Protein AF-A0A6A4NA44-F1 (afdb_monomer)

Mean predicted aligned error: 6.71 Å

Sequence (120 aa):
MVLRRKPDSLIAVLPALRENAKYQGQDKLTVIVWMIAQASLGDLSVGLYAWARNLLPIVNSKTGNPQSRDLVLQLVEKILSTPKARPILVNGAVRKGERLIPPSSFEILVGLLTLNLQLD

pLDDT: mean 81.06, std 10.33, range [46.0, 94.31]

Secondary structure (DSSP, 8-state):
-HHHH-THHHHHHHHHHHH-GGG-SHHHHHHHHHHHHHHHTT-HHHHHHHHHHHTHHHHH-SS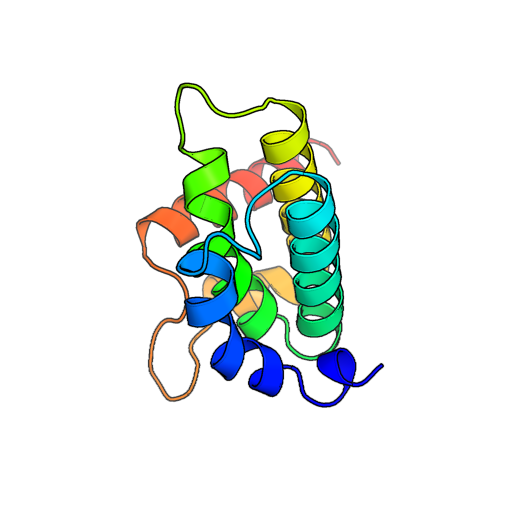--HHHHHHHHHHHHHHHTSTTHHHHH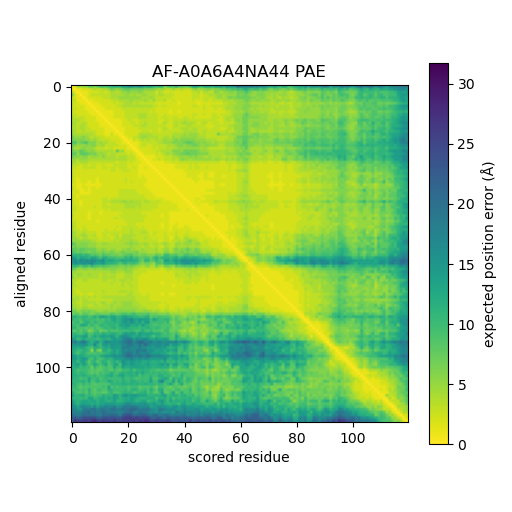HTTTEETTEESS-HHHHHHHHHHHHHHTT--

Structure (mmCIF, N/CA/C/O backbone):
data_AF-A0A6A4NA44-F1
#
_entry.id   AF-A0A6A4NA44-F1
#
loop_
_atom_site.group_PDB
_atom_site.id
_atom_site.type_symbol
_atom_site.label_atom_id
_atom_site.label_alt_id
_atom_site.label_comp_id
_atom_site.label_asym_id
_atom_site.label_entity_id
_atom_site.label_seq_id
_atom_site.pdbx_PDB_ins_code
_atom_site.Cartn_x
_atom_site.Cartn_y
_atom_site.Cartn_z
_atom_site.occupancy
_atom_site.B_iso_or_equiv
_atom_site.auth_seq_id
_atom_site.auth_comp_id
_atom_site.auth_asym_id
_atom_site.auth_atom_id
_atom_site.pdbx_PDB_model_num
ATOM 1 N N . MET A 1 1 ? -16.324 6.714 -7.813 1.00 79.25 1 MET A N 1
ATOM 2 C CA . MET A 1 1 ? -15.548 5.721 -8.588 1.00 79.25 1 MET A CA 1
ATOM 3 C C . MET A 1 1 ? -15.648 4.338 -7.971 1.00 79.25 1 MET A C 1
ATOM 5 O O . MET A 1 1 ? -15.850 4.250 -6.765 1.00 79.25 1 MET A O 1
ATOM 9 N N . VAL A 1 2 ? -15.516 3.283 -8.786 1.00 87.56 2 VAL A N 1
ATOM 10 C CA . VAL A 1 2 ? -15.698 1.876 -8.374 1.00 87.56 2 VAL A CA 1
ATOM 11 C C . VAL A 1 2 ? -14.763 1.489 -7.229 1.00 87.56 2 VAL A C 1
ATOM 13 O O . VAL A 1 2 ? -15.246 1.005 -6.216 1.00 87.56 2 VAL A O 1
ATOM 16 N N . LEU A 1 3 ? -13.466 1.801 -7.324 1.00 89.44 3 LEU A N 1
ATOM 17 C CA . LEU A 1 3 ? -12.480 1.446 -6.290 1.00 89.44 3 LEU A CA 1
ATOM 18 C C . LEU A 1 3 ? -12.745 2.100 -4.928 1.00 89.44 3 LEU A C 1
ATOM 20 O O . LEU A 1 3 ? -12.462 1.502 -3.902 1.00 89.44 3 LEU A O 1
ATOM 24 N N . ARG A 1 4 ? -13.363 3.284 -4.897 1.00 90.25 4 ARG A N 1
ATOM 25 C CA . ARG A 1 4 ? -13.764 3.924 -3.636 1.00 90.25 4 ARG A CA 1
ATOM 26 C C . ARG A 1 4 ? -14.987 3.255 -3.000 1.00 90.25 4 ARG A C 1
ATOM 28 O O . ARG A 1 4 ? -15.127 3.264 -1.787 1.00 90.25 4 ARG A O 1
ATOM 35 N N . ARG A 1 5 ? -15.894 2.707 -3.817 1.00 90.88 5 ARG A N 1
ATOM 36 C CA . ARG A 1 5 ? -17.110 2.017 -3.346 1.00 90.88 5 ARG A CA 1
ATOM 37 C C . ARG A 1 5 ? -16.868 0.535 -3.051 1.00 90.88 5 ARG A C 1
ATOM 39 O O . ARG A 1 5 ? -17.585 -0.044 -2.248 1.00 90.88 5 ARG A O 1
ATOM 46 N N . LYS A 1 6 ? -15.887 -0.073 -3.722 1.00 90.38 6 LYS A N 1
ATOM 47 C CA . LYS A 1 6 ? -15.524 -1.489 -3.615 1.00 90.38 6 LYS A CA 1
ATOM 48 C C . LYS A 1 6 ? -13.994 -1.653 -3.674 1.00 90.38 6 LYS A C 1
ATOM 50 O O . LYS A 1 6 ? -13.470 -2.152 -4.673 1.00 90.38 6 LYS A O 1
ATOM 55 N N . PRO A 1 7 ? -13.269 -1.216 -2.629 1.00 88.62 7 PRO A N 1
ATO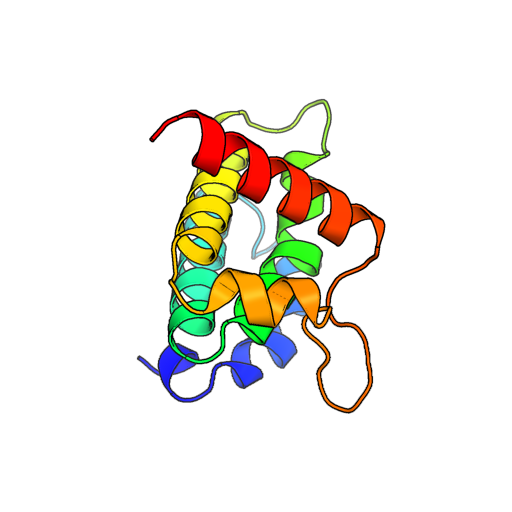M 56 C CA . PRO A 1 7 ? -11.802 -1.239 -2.603 1.00 88.62 7 PRO A CA 1
ATOM 57 C C . PRO A 1 7 ? -11.233 -2.656 -2.737 1.00 88.62 7 PRO A C 1
ATOM 59 O O . PRO A 1 7 ? -10.195 -2.850 -3.361 1.00 88.62 7 PRO A O 1
ATOM 62 N N . ASP A 1 8 ? -11.968 -3.666 -2.277 1.00 88.44 8 ASP A N 1
ATOM 63 C CA . ASP A 1 8 ? -11.602 -5.086 -2.368 1.00 88.44 8 ASP A CA 1
ATOM 64 C C . ASP A 1 8 ? -11.359 -5.590 -3.784 1.00 88.44 8 ASP A C 1
ATOM 66 O O . ASP A 1 8 ? -10.569 -6.509 -3.994 1.00 88.44 8 ASP A O 1
ATOM 70 N N . SER A 1 9 ? -12.013 -4.983 -4.774 1.00 90.75 9 SER A N 1
ATOM 71 C CA . SER A 1 9 ? -11.786 -5.338 -6.172 1.00 90.75 9 SER A CA 1
ATOM 72 C C . SER A 1 9 ? -10.354 -5.041 -6.619 1.00 90.75 9 SER A C 1
ATOM 74 O O . SER A 1 9 ? -9.878 -5.693 -7.543 1.00 90.75 9 SER A O 1
ATOM 76 N N . LEU A 1 10 ? -9.647 -4.125 -5.942 1.00 90.94 10 LEU A N 1
ATOM 77 C CA . LEU A 1 10 ? -8.227 -3.889 -6.187 1.00 90.94 10 LEU A CA 1
ATOM 78 C C . LEU A 1 10 ? -7.380 -5.094 -5.766 1.00 90.94 10 LEU A C 1
ATOM 80 O O . LEU A 1 10 ? -6.481 -5.479 -6.504 1.00 90.94 10 LEU A O 1
ATOM 84 N N . ILE A 1 11 ? -7.688 -5.731 -4.630 1.00 87.75 11 ILE A N 1
ATOM 85 C CA . ILE A 1 11 ? -6.905 -6.861 -4.096 1.00 87.75 11 ILE A CA 1
ATOM 86 C C . ILE A 1 11 ? -6.807 -7.993 -5.118 1.00 87.75 11 ILE A C 1
ATOM 88 O O . ILE A 1 11 ? -5.726 -8.537 -5.329 1.00 87.75 11 ILE A O 1
ATOM 92 N N . ALA A 1 12 ? -7.917 -8.295 -5.792 1.00 87.56 12 ALA A N 1
ATOM 93 C CA . ALA A 1 12 ? -7.979 -9.354 -6.792 1.00 87.56 12 ALA A CA 1
ATOM 94 C C . ALA A 1 12 ? -7.067 -9.102 -8.007 1.00 87.56 12 ALA A C 1
ATOM 96 O O . ALA A 1 12 ? -6.629 -10.054 -8.646 1.00 87.56 12 ALA A O 1
ATOM 97 N N . VAL A 1 13 ? -6.771 -7.838 -8.332 1.00 89.38 13 VAL A N 1
ATOM 98 C CA . VAL A 1 13 ? -5.982 -7.473 -9.521 1.00 89.38 13 VAL A CA 1
ATOM 99 C C . VAL A 1 13 ? -4.530 -7.107 -9.206 1.00 89.38 13 VAL A C 1
ATOM 101 O O . VAL A 1 13 ? -3.720 -7.047 -10.128 1.00 89.38 13 VAL A O 1
ATOM 104 N N . LEU A 1 14 ? -4.169 -6.905 -7.932 1.00 86.69 14 LEU A N 1
ATOM 105 C CA . LEU A 1 14 ? -2.804 -6.540 -7.523 1.00 86.69 14 LEU A CA 1
ATOM 106 C C . LEU A 1 14 ? -1.721 -7.498 -8.057 1.00 86.69 14 LEU A C 1
ATOM 108 O O . LEU A 1 14 ? -0.755 -7.000 -8.634 1.00 86.69 14 LEU A O 1
ATOM 112 N N . PRO A 1 15 ? -1.860 -8.838 -7.954 1.00 86.06 15 PRO A N 1
ATOM 113 C CA . PRO A 1 15 ? -0.837 -9.748 -8.476 1.00 86.06 15 PRO A CA 1
A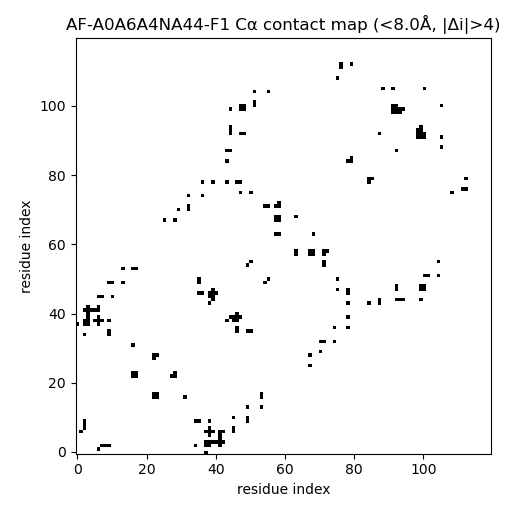TOM 114 C C . PRO A 1 15 ? -0.599 -9.546 -9.975 1.00 86.06 15 PRO A C 1
ATOM 116 O O . PRO A 1 15 ? 0.543 -9.439 -10.416 1.00 86.06 15 PRO A O 1
ATOM 119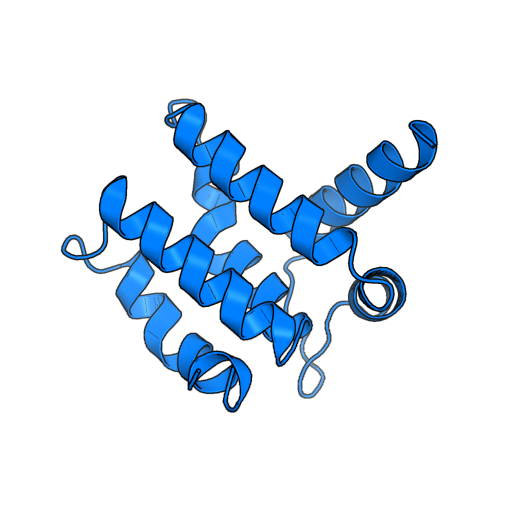 N N . ALA A 1 16 ? -1.678 -9.376 -10.747 1.00 88.19 16 ALA A N 1
ATOM 120 C CA . ALA A 1 16 ? -1.595 -9.146 -12.183 1.00 88.19 16 ALA A CA 1
ATOM 121 C C . ALA A 1 16 ? -0.884 -7.826 -12.519 1.00 88.19 16 ALA A C 1
ATOM 123 O O . ALA A 1 16 ? -0.089 -7.801 -13.455 1.00 88.19 16 ALA A O 1
ATOM 124 N N . LEU A 1 17 ? -1.133 -6.752 -11.757 1.00 86.44 17 LEU A N 1
ATOM 125 C CA . LEU A 1 17 ? -0.461 -5.457 -11.936 1.00 86.44 17 LEU A CA 1
ATOM 126 C C . LEU A 1 17 ? 1.051 -5.541 -11.686 1.00 86.44 17 LEU A C 1
ATOM 128 O O . LEU A 1 17 ? 1.814 -4.835 -12.339 1.00 86.44 17 LEU A O 1
ATOM 132 N N . ARG A 1 18 ? 1.481 -6.405 -10.763 1.00 82.88 18 ARG A N 1
ATOM 133 C CA . ARG A 1 18 ? 2.894 -6.594 -10.414 1.00 82.88 18 ARG A CA 1
ATOM 134 C C . ARG A 1 18 ? 3.631 -7.500 -11.399 1.00 82.88 18 ARG A C 1
ATOM 136 O O . ARG A 1 18 ? 4.755 -7.206 -11.797 1.00 82.88 18 ARG A O 1
ATOM 143 N N . GLU A 1 19 ? 3.015 -8.623 -11.747 1.00 84.75 19 GLU A N 1
ATOM 144 C CA . GLU A 1 19 ? 3.687 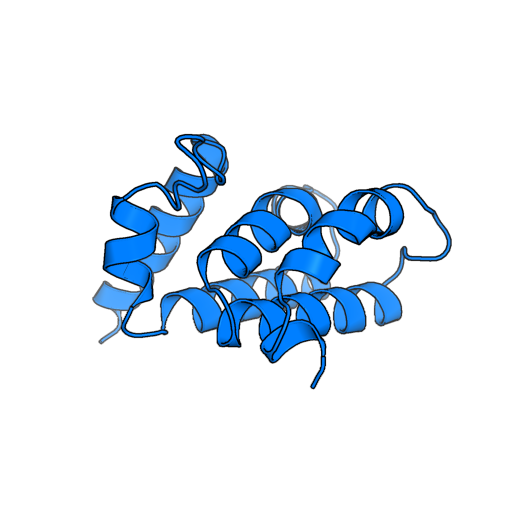-9.730 -12.436 1.00 84.75 19 GLU A CA 1
ATOM 145 C C . GLU A 1 19 ? 3.615 -9.610 -13.957 1.00 84.75 19 GLU A C 1
ATOM 147 O O . GLU A 1 19 ? 4.464 -10.149 -14.663 1.00 84.75 19 GLU A O 1
ATOM 152 N N . ASN A 1 20 ? 2.631 -8.882 -14.490 1.00 87.00 20 ASN A N 1
ATOM 153 C CA . ASN A 1 20 ? 2.481 -8.749 -15.928 1.00 87.00 20 ASN A CA 1
ATOM 154 C C . ASN A 1 20 ? 3.263 -7.546 -16.471 1.00 87.00 20 ASN A C 1
ATOM 156 O O . ASN A 1 20 ? 2.940 -6.395 -16.170 1.00 87.00 20 ASN A O 1
ATOM 160 N N . ALA A 1 21 ? 4.225 -7.809 -17.360 1.00 85.12 21 ALA A N 1
ATOM 161 C CA . ALA A 1 21 ? 5.043 -6.785 -18.011 1.00 85.12 21 ALA A CA 1
ATOM 162 C C . ALA A 1 21 ? 4.218 -5.693 -18.722 1.00 85.12 21 ALA A C 1
ATOM 164 O O . ALA A 1 21 ? 4.650 -4.545 -18.784 1.00 85.12 21 ALA A O 1
ATOM 165 N N . LYS A 1 22 ? 2.992 -5.994 -19.184 1.00 88.81 22 LYS A N 1
ATOM 166 C CA . LYS A 1 22 ? 2.103 -5.005 -19.829 1.00 88.81 22 LYS A CA 1
ATOM 167 C C . LYS A 1 22 ? 1.649 -3.868 -18.901 1.00 88.81 22 LYS A C 1
ATOM 169 O O . LYS A 1 22 ? 1.138 -2.853 -19.377 1.00 88.81 22 LYS A O 1
A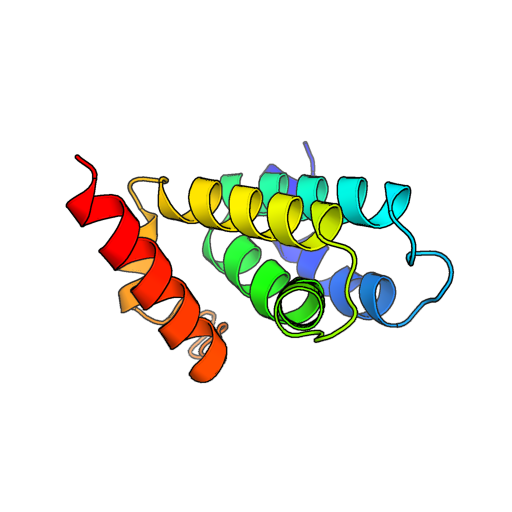TOM 174 N N . TYR A 1 23 ? 1.785 -4.054 -17.588 1.00 85.56 23 TYR A N 1
ATOM 175 C CA . TYR A 1 23 ? 1.445 -3.066 -16.562 1.00 85.56 23 TYR A CA 1
ATOM 176 C C . TYR A 1 23 ? 2.679 -2.436 -15.907 1.00 85.56 23 TYR A C 1
ATOM 178 O O . TYR A 1 23 ? 2.542 -1.689 -14.941 1.00 85.56 23 TYR A O 1
ATOM 186 N N . GLN A 1 24 ? 3.872 -2.694 -16.440 1.00 83.56 24 GLN A N 1
ATOM 187 C CA . GLN A 1 24 ? 5.107 -2.063 -15.988 1.00 83.56 24 GLN A CA 1
ATOM 188 C C . GLN A 1 24 ? 5.387 -0.780 -16.791 1.00 83.56 24 GLN A C 1
ATOM 190 O O . GLN A 1 24 ? 4.904 -0.610 -17.911 1.00 83.56 24 GLN A O 1
ATOM 195 N N . GLY A 1 25 ? 6.150 0.146 -16.204 1.00 84.81 25 GLY A N 1
ATOM 196 C CA . GLY A 1 25 ? 6.485 1.449 -16.798 1.00 84.81 25 GLY A CA 1
ATOM 197 C C . GLY A 1 25 ? 5.902 2.644 -16.034 1.00 84.81 25 GLY A C 1
ATOM 198 O O . GLY A 1 25 ? 5.005 2.487 -15.206 1.00 84.81 25 GLY A O 1
ATOM 199 N N . GLN A 1 26 ? 6.422 3.849 -16.303 1.00 83.56 26 GLN A N 1
ATOM 200 C CA . GLN A 1 26 ? 6.070 5.071 -15.556 1.00 83.56 26 GLN A CA 1
ATOM 201 C C . GLN A 1 26 ? 4.590 5.440 -15.673 1.00 83.56 26 GLN A C 1
ATOM 203 O O . GLN A 1 26 ? 3.928 5.640 -14.659 1.00 83.56 26 GLN A O 1
ATOM 208 N N . ASP A 1 27 ? 4.035 5.457 -16.886 1.00 87.00 27 ASP A N 1
ATOM 209 C CA . ASP A 1 27 ? 2.626 5.822 -17.086 1.00 87.00 27 ASP A CA 1
ATOM 210 C C . ASP A 1 27 ? 1.687 4.859 -16.355 1.00 87.00 27 ASP A C 1
ATOM 212 O O . ASP A 1 27 ? 0.665 5.252 -15.791 1.00 87.00 27 ASP A O 1
ATOM 216 N N . LYS A 1 28 ? 2.056 3.573 -16.329 1.00 90.94 28 LYS A N 1
ATOM 217 C CA . LYS A 1 28 ? 1.296 2.535 -15.630 1.00 90.94 28 LYS A CA 1
ATOM 218 C C . LYS A 1 28 ? 1.425 2.685 -14.121 1.00 90.94 28 LYS A C 1
ATOM 220 O O . LYS A 1 28 ? 0.417 2.574 -13.430 1.00 90.94 28 LYS A O 1
ATOM 225 N N . LEU A 1 29 ? 2.619 3.007 -13.622 1.00 90.06 29 LEU A N 1
ATOM 226 C CA . LEU A 1 29 ? 2.846 3.297 -12.209 1.00 90.06 29 LEU A CA 1
ATOM 227 C C . LEU A 1 29 ? 1.951 4.442 -11.725 1.00 90.06 29 LEU A C 1
ATOM 229 O O . LEU A 1 29 ? 1.289 4.288 -10.702 1.00 90.06 29 LEU A O 1
ATOM 233 N N . THR A 1 30 ? 1.864 5.540 -12.478 1.00 91.31 30 THR A N 1
ATOM 234 C CA . THR A 1 30 ? 0.982 6.671 -12.147 1.00 91.31 30 THR A CA 1
ATOM 235 C C . THR A 1 30 ? -0.474 6.221 -12.005 1.00 91.31 30 THR A C 1
ATOM 237 O O . THR A 1 30 ? -1.146 6.576 -11.035 1.00 91.31 30 THR A O 1
ATOM 240 N N . VAL A 1 31 ? -0.958 5.370 -12.918 1.00 92.69 31 VAL A N 1
ATOM 241 C CA . VAL A 1 31 ? -2.316 4.805 -12.842 1.00 92.69 31 VAL A CA 1
ATOM 242 C C . VAL A 1 31 ? -2.473 3.874 -11.636 1.00 92.69 31 VAL A C 1
ATOM 244 O O . VAL A 1 31 ? -3.485 3.952 -10.944 1.00 92.69 31 VAL A O 1
ATOM 247 N N . ILE A 1 32 ? -1.487 3.022 -11.341 1.00 92.50 32 ILE A N 1
ATOM 248 C CA . ILE A 1 32 ? -1.504 2.118 -10.179 1.00 92.50 32 ILE A CA 1
ATOM 249 C C . ILE A 1 32 ? -1.568 2.910 -8.873 1.00 92.50 32 ILE A C 1
ATOM 251 O O . ILE A 1 32 ? -2.399 2.618 -8.013 1.00 92.50 32 ILE A O 1
ATOM 255 N N . VAL A 1 33 ? -0.744 3.944 -8.737 1.00 93.56 33 VAL A N 1
ATOM 256 C CA . VAL A 1 33 ? -0.718 4.822 -7.563 1.00 93.56 33 VAL A CA 1
ATOM 257 C C . VAL A 1 33 ? -2.054 5.532 -7.405 1.00 93.56 33 VAL A C 1
ATOM 259 O O . VAL A 1 33 ? -2.618 5.552 -6.311 1.00 93.56 33 VAL A O 1
ATOM 262 N N . TRP A 1 34 ? -2.622 6.035 -8.498 1.00 93.81 34 TRP A N 1
ATOM 263 C CA . TRP A 1 34 ? -3.946 6.636 -8.466 1.00 93.81 34 TRP A CA 1
ATOM 264 C C . TRP A 1 34 ? -5.048 5.624 -8.089 1.00 93.81 34 TRP A C 1
ATOM 266 O O . TRP A 1 34 ? -5.918 5.949 -7.279 1.00 93.81 34 TRP A O 1
ATOM 276 N N . MET A 1 35 ? -5.001 4.382 -8.589 1.00 94.31 35 MET A N 1
ATOM 277 C CA . MET A 1 35 ? -5.948 3.322 -8.208 1.00 94.31 35 MET A CA 1
ATOM 278 C C . MET A 1 35 ? -5.867 3.008 -6.710 1.00 94.31 35 MET A C 1
ATOM 280 O O . MET A 1 35 ? -6.903 2.894 -6.050 1.00 94.31 35 MET A O 1
ATOM 284 N N . ILE A 1 36 ? -4.650 2.920 -6.167 1.00 93.94 36 ILE A N 1
ATOM 285 C CA . ILE A 1 36 ? -4.417 2.715 -4.735 1.00 93.94 36 ILE A CA 1
ATOM 286 C C . ILE A 1 36 ? -4.957 3.904 -3.942 1.00 93.94 36 ILE A C 1
ATOM 288 O O . ILE A 1 36 ? -5.696 3.688 -2.989 1.00 93.94 36 ILE A O 1
ATOM 292 N N . ALA A 1 37 ? -4.707 5.145 -4.374 1.00 92.81 37 ALA A N 1
ATOM 293 C CA . ALA A 1 37 ? -5.264 6.335 -3.731 1.00 92.81 37 ALA A CA 1
ATOM 294 C C . ALA A 1 37 ? -6.801 6.291 -3.663 1.00 92.81 37 ALA A C 1
ATOM 296 O O . ALA A 1 37 ? -7.384 6.609 -2.628 1.00 92.81 37 ALA A O 1
ATOM 297 N N . GLN A 1 38 ? -7.471 5.865 -4.742 1.00 93.62 38 GLN A N 1
ATOM 298 C CA . GLN A 1 38 ? -8.930 5.717 -4.747 1.00 93.62 38 GLN A CA 1
ATOM 299 C C . GLN A 1 38 ? -9.415 4.632 -3.779 1.00 93.62 38 GLN A C 1
ATOM 301 O O . GLN A 1 38 ? -10.435 4.832 -3.117 1.00 93.62 38 GLN A O 1
ATOM 306 N N . ALA A 1 39 ? -8.704 3.505 -3.690 1.00 92.38 39 ALA A N 1
ATOM 307 C CA . ALA A 1 39 ? -9.030 2.440 -2.747 1.00 92.38 39 ALA A CA 1
ATOM 308 C C . ALA A 1 39 ? -8.821 2.890 -1.293 1.00 92.38 39 ALA A C 1
ATOM 310 O O . ALA A 1 39 ? -9.708 2.666 -0.476 1.00 92.38 39 ALA A O 1
ATOM 311 N N . SER A 1 40 ? -7.737 3.618 -0.994 1.00 90.31 40 SER A N 1
ATOM 312 C CA . SER A 1 40 ? -7.446 4.171 0.338 1.00 90.31 40 SER A CA 1
ATOM 313 C C . SER A 1 40 ? -8.542 5.101 0.863 1.00 90.31 40 SER A C 1
ATOM 315 O O . SER A 1 40 ? -8.782 5.152 2.066 1.00 90.31 40 SER A O 1
ATOM 317 N N . LEU A 1 41 ? -9.225 5.833 -0.027 1.00 89.44 41 LEU A N 1
ATOM 318 C CA . LEU A 1 41 ? -10.364 6.686 0.339 1.00 89.44 41 LEU A CA 1
ATOM 319 C C . LEU A 1 41 ? -11.630 5.894 0.702 1.00 89.44 41 LEU A C 1
ATOM 321 O O . LEU A 1 41 ? -12.534 6.458 1.318 1.00 89.44 41 LEU A O 1
ATOM 325 N N . GLY A 1 42 ? -11.744 4.645 0.246 1.00 88.06 42 GLY A N 1
ATOM 326 C CA . GLY A 1 42 ? -12.850 3.743 0.579 1.00 88.06 42 GLY A CA 1
ATOM 327 C C . GLY A 1 42 ? -12.535 2.867 1.789 1.00 88.06 42 GLY A C 1
ATOM 328 O O . GLY A 1 42 ? -13.347 2.760 2.701 1.00 88.06 42 GLY A O 1
ATOM 329 N N . ASP A 1 43 ? -11.341 2.277 1.800 1.00 87.50 43 ASP A N 1
ATOM 330 C CA . ASP A 1 43 ? -10.797 1.459 2.879 1.00 87.50 43 ASP A CA 1
ATOM 331 C C . ASP A 1 43 ? -9.277 1.669 2.949 1.00 87.50 43 ASP A C 1
ATOM 333 O O . ASP A 1 43 ? -8.509 1.253 2.073 1.00 87.50 43 ASP A O 1
ATOM 337 N N . LEU A 1 44 ? -8.842 2.323 4.023 1.00 86.56 44 LEU A N 1
ATOM 338 C CA . LEU A 1 44 ? -7.441 2.655 4.239 1.00 86.56 44 LEU A CA 1
ATOM 339 C C . LEU A 1 44 ? -6.554 1.407 4.348 1.00 86.56 44 LEU A C 1
ATOM 341 O O . LEU A 1 44 ? -5.420 1.411 3.868 1.00 86.56 44 LEU A O 1
ATOM 345 N N . SER A 1 45 ? -7.058 0.332 4.956 1.00 84.12 45 SER A N 1
ATOM 346 C CA . SER A 1 45 ? -6.311 -0.912 5.133 1.00 84.12 45 SER A CA 1
ATOM 347 C C . SER A 1 45 ? -6.024 -1.576 3.789 1.00 84.12 45 SER A C 1
ATOM 349 O O . SER A 1 45 ? -4.922 -2.082 3.579 1.00 84.12 45 SER A O 1
ATOM 351 N N . VAL A 1 46 ? -6.968 -1.509 2.845 1.00 87.31 46 VAL A N 1
ATOM 352 C CA . VAL A 1 46 ? -6.748 -1.961 1.460 1.00 87.31 46 VAL A CA 1
ATOM 353 C C . VAL A 1 46 ? -5.685 -1.116 0.764 1.00 87.31 46 VAL A C 1
ATOM 355 O O . VAL A 1 46 ? -4.819 -1.663 0.082 1.00 87.31 46 VAL A O 1
ATOM 358 N N . GLY A 1 47 ? -5.723 0.201 0.960 1.00 89.94 47 GLY A N 1
ATOM 359 C CA . GLY A 1 47 ? -4.720 1.125 0.439 1.00 89.94 47 GLY A CA 1
ATOM 360 C C . GLY A 1 47 ? -3.300 0.798 0.900 1.00 89.94 47 GLY A C 1
ATOM 361 O O . GLY A 1 47 ? -2.394 0.620 0.083 1.00 89.94 47 GLY A O 1
ATOM 362 N N . LEU A 1 48 ? -3.121 0.653 2.215 1.00 86.69 48 LEU A N 1
ATOM 363 C CA . LEU A 1 48 ? -1.839 0.305 2.833 1.00 86.69 48 LEU A CA 1
ATOM 364 C C . LEU A 1 48 ? -1.349 -1.085 2.405 1.00 86.69 48 LEU A C 1
ATOM 366 O O . LEU A 1 48 ? -0.172 -1.250 2.084 1.00 86.69 48 LEU A O 1
ATOM 370 N N . TYR A 1 49 ? -2.251 -2.069 2.335 1.00 86.31 49 TYR A N 1
ATOM 371 C CA . TYR A 1 49 ? -1.945 -3.403 1.813 1.00 86.31 49 TYR A CA 1
ATOM 372 C C . TYR A 1 49 ? -1.424 -3.344 0.373 1.00 86.31 49 TYR A C 1
ATOM 374 O O . TYR A 1 49 ? -0.385 -3.925 0.047 1.00 86.31 49 TYR A O 1
ATOM 382 N N . ALA A 1 50 ? -2.138 -2.622 -0.492 1.00 89.56 50 ALA A N 1
ATOM 383 C CA . ALA A 1 50 ? -1.796 -2.499 -1.898 1.00 89.56 50 ALA A CA 1
ATOM 384 C C . ALA A 1 50 ? -0.439 -1.810 -2.090 1.00 89.56 50 ALA A C 1
ATOM 386 O O . ALA A 1 50 ? 0.389 -2.308 -2.858 1.00 89.56 50 ALA A O 1
ATOM 387 N N . TRP A 1 51 ? -0.184 -0.732 -1.341 1.00 89.56 51 TRP A N 1
ATOM 388 C CA . TRP A 1 51 ? 1.105 -0.042 -1.318 1.00 89.56 51 TRP A CA 1
ATOM 389 C C . TRP A 1 51 ? 2.242 -0.977 -0.888 1.00 89.56 51 TRP A C 1
ATOM 391 O O . TRP A 1 51 ? 3.214 -1.144 -1.629 1.00 89.56 51 TRP A O 1
ATOM 401 N N . ALA A 1 52 ? 2.093 -1.667 0.247 1.00 85.56 52 ALA A N 1
ATOM 402 C CA . ALA A 1 52 ? 3.134 -2.538 0.792 1.00 85.56 52 ALA A CA 1
ATOM 403 C C . ALA A 1 52 ? 3.494 -3.693 -0.159 1.00 85.56 52 ALA A C 1
ATOM 405 O O . ALA A 1 52 ? 4.658 -4.070 -0.279 1.00 85.56 52 ALA A O 1
ATOM 406 N N . ARG A 1 53 ? 2.504 -4.257 -0.861 1.00 84.94 53 ARG A N 1
ATOM 407 C CA . ARG A 1 53 ? 2.706 -5.423 -1.737 1.00 84.94 53 ARG A CA 1
ATOM 408 C C . ARG A 1 53 ? 3.184 -5.086 -3.150 1.00 84.94 53 ARG A C 1
ATOM 410 O O . ARG A 1 53 ? 3.785 -5.955 -3.782 1.00 84.94 53 ARG A O 1
ATOM 417 N N . ASN A 1 54 ? 2.906 -3.879 -3.650 1.00 86.31 54 ASN A N 1
ATOM 418 C CA . ASN A 1 54 ? 3.113 -3.539 -5.066 1.00 86.31 54 ASN A CA 1
ATOM 419 C C . ASN A 1 54 ? 4.069 -2.371 -5.281 1.00 86.31 54 ASN A C 1
ATOM 421 O O . ASN A 1 54 ? 4.746 -2.333 -6.302 1.00 86.31 54 ASN A O 1
ATOM 425 N N . LEU A 1 55 ? 4.137 -1.430 -4.339 1.00 86.81 55 LEU A N 1
ATOM 426 C CA . LEU A 1 55 ? 4.907 -0.199 -4.502 1.00 86.81 55 LEU A CA 1
ATOM 427 C C . LEU A 1 55 ? 6.154 -0.155 -3.620 1.00 86.81 55 LEU A C 1
ATOM 429 O O . LEU A 1 55 ? 7.158 0.428 -4.019 1.00 86.81 55 LEU A O 1
ATOM 433 N N . LEU A 1 56 ? 6.146 -0.830 -2.468 1.00 84.44 56 LEU A N 1
ATOM 434 C CA . LEU A 1 56 ? 7.316 -0.896 -1.590 1.00 84.44 56 LEU A CA 1
ATOM 435 C C . LEU A 1 56 ? 8.605 -1.393 -2.283 1.00 84.44 56 LEU A C 1
ATOM 437 O O . LEU A 1 56 ? 9.659 -0.803 -2.039 1.00 84.44 56 LEU A O 1
ATOM 441 N N . PRO A 1 57 ? 8.574 -2.404 -3.182 1.00 82.75 57 PRO A N 1
ATOM 442 C CA . PRO A 1 57 ? 9.778 -2.822 -3.906 1.00 82.75 57 PRO A CA 1
ATOM 443 C C . PRO A 1 57 ? 10.403 -1.708 -4.762 1.00 82.75 57 PRO A C 1
ATOM 445 O O . PRO A 1 57 ? 11.609 -1.717 -4.992 1.00 82.75 57 PRO A O 1
ATOM 448 N N . ILE A 1 58 ? 9.604 -0.731 -5.208 1.00 83.19 58 ILE A N 1
ATOM 449 C CA . ILE A 1 58 ? 10.067 0.416 -6.005 1.00 83.19 58 ILE A CA 1
ATOM 450 C C . ILE A 1 58 ? 10.866 1.380 -5.124 1.00 83.19 58 ILE A C 1
ATOM 452 O O . ILE A 1 58 ? 11.919 1.864 -5.540 1.00 83.19 58 ILE A O 1
ATOM 456 N N . VAL A 1 59 ? 10.404 1.608 -3.890 1.00 81.38 59 VAL A N 1
ATOM 457 C CA . VAL A 1 59 ? 11.100 2.443 -2.897 1.00 81.38 59 VAL A CA 1
ATOM 458 C C . VAL A 1 59 ? 12.430 1.806 -2.497 1.00 81.38 59 VAL A C 1
ATOM 460 O O . VAL A 1 59 ? 13.446 2.492 -2.446 1.00 81.38 59 VAL A O 1
ATOM 463 N N . ASN A 1 60 ? 12.438 0.489 -2.274 1.00 77.75 60 ASN A N 1
ATOM 464 C CA . ASN A 1 60 ? 13.614 -0.231 -1.780 1.00 77.75 60 ASN A CA 1
ATOM 465 C C . ASN A 1 60 ? 14.623 -0.630 -2.877 1.00 77.75 60 ASN A C 1
ATOM 467 O O . ASN A 1 60 ? 15.711 -1.126 -2.582 1.00 77.75 60 ASN A O 1
ATOM 471 N N . SER A 1 61 ? 14.281 -0.448 -4.155 1.00 78.56 61 SER A N 1
ATOM 472 C CA . SER A 1 61 ? 15.227 -0.662 -5.255 1.00 78.56 61 SER A CA 1
ATOM 473 C C . SER A 1 61 ? 16.395 0.310 -5.109 1.00 78.56 61 SER A C 1
ATOM 475 O O . SER A 1 61 ? 16.140 1.482 -4.881 1.00 78.56 61 SER A O 1
ATOM 477 N N . LYS A 1 62 ? 17.658 -0.116 -5.270 1.00 72.94 62 LYS A N 1
ATOM 478 C CA . LYS A 1 62 ? 18.840 0.778 -5.206 1.00 72.94 62 LYS A CA 1
ATOM 479 C C . LYS A 1 62 ? 19.026 1.625 -6.471 1.00 72.94 62 LYS A C 1
ATOM 481 O O . LYS A 1 62 ? 19.424 2.781 -6.376 1.00 72.94 62 LYS A O 1
ATOM 486 N N . THR A 1 63 ? 18.662 1.092 -7.634 1.00 74.06 63 THR A N 1
ATOM 487 C CA . THR A 1 63 ? 18.828 1.723 -8.961 1.00 74.06 63 THR A CA 1
ATOM 488 C C . THR A 1 63 ? 17.523 2.296 -9.531 1.00 74.06 63 THR A C 1
ATOM 490 O O . THR A 1 63 ? 17.451 2.645 -10.706 1.00 74.06 63 THR A O 1
ATOM 493 N N . GLY A 1 64 ? 16.467 2.365 -8.716 1.00 72.75 64 GLY A N 1
ATOM 494 C CA . GLY A 1 64 ? 15.140 2.827 -9.123 1.00 72.75 64 GLY A CA 1
ATOM 495 C C . GLY A 1 64 ? 15.078 4.311 -9.506 1.00 72.75 64 GLY A C 1
ATOM 496 O O . GLY A 1 64 ? 15.831 5.136 -8.990 1.00 72.75 64 GLY A O 1
ATOM 497 N N . ASN A 1 65 ? 14.132 4.644 -10.389 1.00 85.75 65 ASN A N 1
ATOM 498 C CA . ASN A 1 65 ? 13.860 6.014 -10.826 1.00 85.75 65 ASN A CA 1
ATOM 499 C C . ASN A 1 65 ? 13.445 6.902 -9.624 1.00 85.75 65 ASN A C 1
ATOM 501 O O . ASN A 1 65 ? 12.450 6.578 -8.964 1.00 85.75 65 ASN A O 1
ATOM 505 N N . PRO A 1 66 ? 14.145 8.024 -9.354 1.00 88.31 66 PRO A N 1
ATOM 506 C CA . PRO A 1 66 ? 13.809 8.945 -8.267 1.00 88.31 66 PRO A CA 1
ATOM 507 C C . PRO A 1 66 ? 12.367 9.462 -8.312 1.00 88.31 66 PRO A C 1
ATOM 509 O O . PRO A 1 66 ? 11.708 9.493 -7.280 1.00 88.31 66 PRO A O 1
ATOM 512 N N . GLN A 1 67 ? 11.843 9.779 -9.499 1.00 89.44 67 GLN A N 1
ATOM 513 C CA . GLN A 1 67 ? 10.473 10.272 -9.673 1.00 89.44 67 GLN A CA 1
ATOM 514 C C . GLN A 1 67 ? 9.433 9.214 -9.289 1.00 89.44 67 GLN A C 1
ATOM 516 O O . GLN A 1 67 ? 8.412 9.525 -8.685 1.00 89.44 67 GLN A O 1
ATOM 521 N N . SER A 1 68 ? 9.694 7.943 -9.601 1.00 89.31 68 SER A N 1
ATOM 522 C CA . SER A 1 68 ? 8.821 6.846 -9.174 1.00 89.31 68 SER A CA 1
ATOM 523 C C . SER A 1 68 ? 8.816 6.681 -7.665 1.00 89.31 68 SER A C 1
ATOM 525 O O . SER A 1 68 ? 7.760 6.445 -7.087 1.00 89.31 68 SER A O 1
ATOM 527 N N . ARG A 1 69 ? 9.992 6.779 -7.033 1.00 88.62 69 ARG A N 1
ATOM 528 C CA . ARG A 1 69 ? 10.104 6.690 -5.574 1.00 88.62 69 ARG A CA 1
ATOM 529 C C . ARG A 1 69 ? 9.339 7.826 -4.914 1.00 88.62 69 ARG A C 1
ATOM 531 O O . ARG A 1 69 ? 8.532 7.556 -4.033 1.00 88.62 69 ARG A O 1
ATOM 538 N N . ASP A 1 70 ? 9.552 9.048 -5.385 1.00 90.19 70 ASP A N 1
ATOM 539 C CA . ASP A 1 70 ? 8.881 10.243 -4.883 1.00 90.19 70 ASP A CA 1
ATOM 540 C C . ASP A 1 70 ? 7.357 10.116 -4.991 1.00 90.19 70 ASP A C 1
ATOM 542 O O . ASP A 1 70 ? 6.646 10.232 -4.000 1.00 90.19 70 ASP A O 1
ATOM 546 N N . LEU A 1 71 ? 6.846 9.712 -6.154 1.00 91.12 71 LEU A N 1
ATOM 547 C CA . LEU A 1 71 ? 5.413 9.518 -6.376 1.00 91.12 71 LEU A CA 1
ATOM 548 C C . LEU A 1 71 ? 4.809 8.443 -5.444 1.00 91.12 71 LEU A C 1
ATOM 550 O O . LEU A 1 71 ? 3.686 8.589 -4.954 1.00 91.12 71 LEU A O 1
ATOM 554 N N . VAL A 1 72 ? 5.552 7.369 -5.160 1.00 91.19 72 VAL A N 1
ATOM 555 C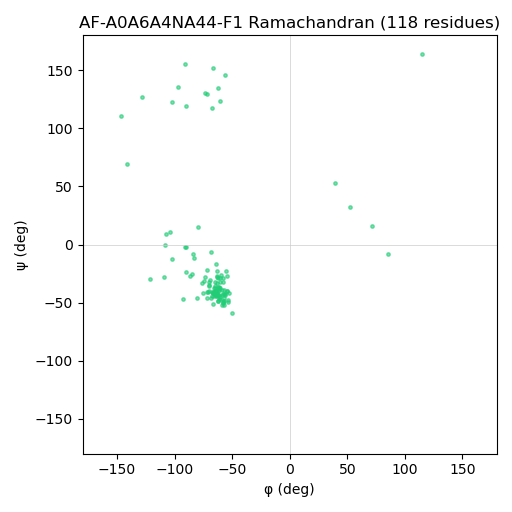 CA . VAL A 1 72 ? 5.142 6.322 -4.207 1.00 91.19 72 VAL A CA 1
ATOM 556 C C . VAL A 1 72 ? 5.170 6.816 -2.755 1.00 91.19 72 VAL A C 1
ATOM 558 O O . VAL A 1 72 ? 4.313 6.406 -1.964 1.00 91.19 72 VAL A O 1
ATOM 561 N N . LEU A 1 73 ? 6.125 7.678 -2.398 1.00 89.00 73 LEU A N 1
ATOM 562 C CA . LEU A 1 73 ? 6.222 8.294 -1.073 1.00 89.00 73 LEU A CA 1
ATOM 563 C C . LEU A 1 73 ? 5.119 9.338 -0.865 1.00 89.00 73 LEU A C 1
ATOM 565 O O . LEU A 1 73 ? 4.394 9.248 0.120 1.00 89.00 73 LEU A O 1
ATOM 569 N N . GLN A 1 74 ? 4.863 10.218 -1.832 1.00 90.62 74 GLN A N 1
ATOM 570 C CA . GLN A 1 74 ? 3.756 11.179 -1.763 1.00 90.62 74 GLN A CA 1
ATOM 571 C C . GLN A 1 74 ? 2.398 10.488 -1.566 1.00 90.62 74 GLN A C 1
ATOM 573 O O . GLN A 1 74 ? 1.537 10.959 -0.819 1.00 90.62 74 GLN A O 1
ATOM 578 N N . LEU A 1 75 ? 2.182 9.339 -2.220 1.00 91.06 75 LEU A N 1
ATOM 579 C CA . LEU A 1 75 ? 0.982 8.538 -1.990 1.00 91.06 75 LEU A CA 1
ATOM 580 C C . LEU A 1 75 ? 0.894 8.070 -0.536 1.00 91.06 75 LEU A C 1
ATOM 582 O O . LEU A 1 75 ? -0.182 8.147 0.058 1.00 91.06 75 LEU A O 1
ATOM 586 N N . VAL A 1 76 ? 1.991 7.548 0.017 1.00 86.81 76 VAL A N 1
ATOM 587 C CA . VAL A 1 76 ? 1.980 7.017 1.378 1.00 86.81 76 VAL A CA 1
ATOM 588 C C . VAL A 1 76 ? 1.777 8.131 2.390 1.00 86.81 76 VAL A C 1
ATOM 590 O O . VAL A 1 76 ? 0.903 8.000 3.235 1.00 86.81 76 VAL A O 1
ATOM 593 N N . GLU A 1 77 ? 2.461 9.262 2.238 1.00 86.38 77 GLU A N 1
ATOM 594 C CA . GLU A 1 77 ? 2.252 10.458 3.055 1.00 86.38 77 GLU A CA 1
ATOM 595 C C . GLU A 1 77 ? 0.786 10.876 3.040 1.00 86.38 77 GLU A C 1
ATOM 597 O O . GLU A 1 77 ? 0.167 10.968 4.092 1.00 86.38 77 GLU A O 1
ATOM 602 N N . LYS A 1 78 ? 0.169 10.974 1.859 1.00 86.56 78 LYS A N 1
ATOM 603 C CA . LYS A 1 78 ? -1.254 11.307 1.739 1.00 86.56 78 LYS A CA 1
ATOM 604 C C . LYS A 1 78 ? -2.176 10.312 2.455 1.00 86.56 78 LYS A C 1
ATOM 606 O O . LYS A 1 78 ? -3.180 10.712 3.047 1.00 86.56 78 LYS A O 1
ATOM 611 N N . ILE A 1 79 ? -1.874 9.014 2.388 1.00 85.12 79 ILE A N 1
ATOM 612 C CA . ILE A 1 79 ? -2.613 7.975 3.122 1.00 85.12 79 ILE A CA 1
ATOM 613 C C . ILE A 1 79 ? -2.443 8.194 4.635 1.00 85.12 79 ILE A C 1
ATOM 615 O O . ILE A 1 79 ? -3.430 8.149 5.370 1.00 85.12 79 ILE A O 1
ATOM 619 N N . LEU A 1 80 ? -1.221 8.482 5.088 1.00 81.31 80 LEU A N 1
ATOM 620 C CA . LEU A 1 80 ? -0.859 8.690 6.492 1.00 81.31 80 LEU A CA 1
ATOM 621 C C . LEU A 1 80 ? -1.412 9.995 7.085 1.00 81.31 80 LEU A C 1
ATOM 623 O O . LEU A 1 80 ? -1.800 10.000 8.251 1.00 81.31 80 LEU A O 1
ATOM 627 N N . SER A 1 81 ? -1.542 11.059 6.292 1.00 83.19 81 SER A N 1
ATOM 628 C CA . SER A 1 81 ? -2.168 12.326 6.698 1.00 83.19 81 SER A CA 1
ATOM 629 C C . SER A 1 81 ? -3.681 12.203 6.919 1.00 83.19 81 SER A C 1
ATOM 631 O O . SER A 1 81 ? -4.329 13.147 7.366 1.00 83.19 81 SER A O 1
ATOM 633 N N . THR A 1 82 ? -4.287 11.051 6.610 1.00 80.69 82 THR A N 1
ATOM 634 C CA . THR A 1 82 ? -5.708 10.824 6.887 1.00 80.69 82 THR A CA 1
ATOM 635 C C . THR A 1 82 ? -5.912 10.667 8.404 1.00 80.69 82 THR A C 1
ATOM 637 O O . THR A 1 82 ? -5.280 9.796 8.998 1.00 80.69 82 THR A O 1
ATOM 640 N N . PRO A 1 83 ? -6.851 11.388 9.056 1.00 71.88 83 PRO A N 1
ATOM 641 C CA . PRO A 1 83 ? -7.012 11.376 10.522 1.00 71.88 83 PRO A CA 1
ATOM 642 C C . PRO A 1 83 ? -7.224 9.988 11.156 1.00 71.88 83 PRO A C 1
ATOM 644 O O . PRO A 1 83 ? -6.959 9.778 12.336 1.00 71.88 83 PRO A O 1
ATOM 647 N N . LYS A 1 84 ? -7.698 9.013 10.370 1.00 71.31 84 LYS A N 1
ATOM 648 C CA . LYS A 1 84 ? -7.932 7.624 10.797 1.00 71.31 84 LYS A CA 1
ATOM 649 C C . LYS A 1 84 ? -6.727 6.700 10.577 1.00 71.31 84 LYS A C 1
ATOM 651 O O . LYS A 1 84 ? -6.797 5.529 10.940 1.00 71.31 84 LYS A O 1
ATOM 656 N N . ALA A 1 85 ? -5.633 7.190 9.997 1.00 74.38 85 ALA A N 1
ATOM 657 C CA . ALA A 1 85 ? -4.494 6.362 9.629 1.00 74.38 85 ALA A CA 1
ATOM 658 C C . ALA A 1 85 ? -3.743 5.818 10.833 1.00 74.38 85 ALA A C 1
ATOM 660 O O . ALA A 1 85 ? -3.504 4.615 10.892 1.00 74.38 85 ALA A O 1
ATOM 661 N N . ARG A 1 86 ? -3.464 6.663 11.831 1.00 69.88 86 ARG A N 1
ATOM 662 C CA . ARG A 1 86 ? -2.800 6.260 13.079 1.00 69.88 86 ARG A CA 1
ATOM 663 C C . ARG A 1 86 ? -3.436 5.032 13.741 1.00 69.88 86 ARG A C 1
ATOM 665 O O . ARG A 1 86 ? -2.737 4.033 13.888 1.00 69.88 86 ARG A O 1
ATOM 672 N N . PRO A 1 87 ? -4.729 5.044 14.117 1.00 71.75 87 PRO A N 1
ATOM 673 C CA . PRO A 1 87 ? -5.331 3.893 14.786 1.00 71.75 87 PRO A CA 1
ATOM 674 C C . PRO A 1 87 ? -5.386 2.650 13.886 1.00 71.75 87 PRO A C 1
ATOM 676 O O . PRO A 1 87 ? -5.233 1.537 14.379 1.00 71.75 87 PRO A O 1
ATOM 679 N N . ILE A 1 88 ? -5.550 2.808 12.569 1.00 73.38 88 ILE A N 1
ATOM 680 C CA . ILE A 1 88 ? -5.572 1.675 11.629 1.00 73.38 88 ILE A CA 1
ATOM 681 C C . ILE A 1 88 ? -4.178 1.045 11.480 1.00 73.38 88 ILE A C 1
ATOM 683 O O . ILE A 1 88 ? -4.061 -0.179 11.447 1.00 73.38 88 ILE A O 1
ATOM 687 N N . LEU A 1 89 ? -3.124 1.861 11.438 1.00 70.69 89 LEU A N 1
ATOM 688 C CA . LEU A 1 89 ? -1.734 1.406 11.411 1.00 70.69 89 LEU A CA 1
ATOM 689 C C . LEU A 1 89 ? -1.334 0.726 12.709 1.00 70.69 89 LEU A C 1
ATOM 691 O O . LEU A 1 89 ? -0.838 -0.392 12.663 1.00 70.69 89 LEU A O 1
ATOM 695 N N . VAL A 1 90 ? -1.576 1.362 13.857 1.00 66.56 90 VAL A N 1
ATOM 696 C CA . VAL A 1 90 ? -1.199 0.823 15.175 1.00 66.56 90 VAL A CA 1
ATOM 697 C C . VAL A 1 90 ? -1.889 -0.518 15.445 1.00 66.56 90 VAL A C 1
ATOM 699 O O . VAL A 1 90 ? -1.277 -1.421 16.007 1.00 66.56 90 VAL A O 1
ATOM 702 N N . ASN A 1 91 ? -3.109 -0.708 14.934 1.00 70.12 91 ASN A N 1
ATOM 703 C CA . ASN A 1 91 ? -3.805 -1.998 14.961 1.00 70.12 91 ASN A CA 1
ATOM 704 C C . ASN A 1 91 ? -3.342 -2.982 13.861 1.00 70.12 91 ASN A C 1
ATOM 706 O O . ASN A 1 91 ? -4.023 -3.966 13.579 1.00 70.12 91 ASN A O 1
ATOM 710 N N . GLY A 1 92 ? -2.199 -2.731 13.216 1.00 63.75 92 GLY A N 1
ATOM 711 C CA . GLY A 1 92 ? -1.543 -3.607 12.240 1.00 63.75 92 GLY A CA 1
ATOM 712 C C . GLY A 1 92 ? -2.238 -3.715 10.884 1.00 63.75 92 GLY A C 1
ATOM 713 O O . GLY A 1 92 ? -1.955 -4.666 10.151 1.00 63.75 92 GLY A O 1
ATOM 714 N N . ALA A 1 93 ? -3.168 -2.800 10.573 1.00 66.56 93 ALA A N 1
ATOM 715 C CA . ALA A 1 93 ? -4.113 -2.919 9.462 1.00 66.56 93 ALA A CA 1
ATOM 716 C C . ALA A 1 93 ? -4.621 -4.366 9.335 1.00 66.56 93 ALA A C 1
ATOM 718 O O . ALA A 1 93 ? -4.463 -5.011 8.303 1.00 66.56 93 ALA A O 1
ATOM 719 N N . VAL A 1 94 ? -5.135 -4.923 10.432 1.00 64.31 94 VAL A N 1
ATOM 720 C CA . VAL A 1 94 ? -5.586 -6.313 10.457 1.00 64.31 94 VAL A CA 1
ATOM 721 C C . VAL A 1 94 ? -6.894 -6.442 9.686 1.00 64.31 94 VAL A C 1
ATOM 723 O O . VAL A 1 94 ? -7.851 -5.709 9.927 1.00 64.31 94 VAL A O 1
ATOM 726 N N . ARG A 1 95 ? -6.959 -7.415 8.777 1.00 67.31 95 ARG A N 1
ATOM 727 C CA . ARG A 1 95 ? -8.181 -7.763 8.053 1.00 67.31 95 ARG A CA 1
ATOM 728 C C . ARG A 1 95 ? -8.436 -9.253 8.179 1.00 67.31 95 ARG A C 1
ATOM 730 O O . ARG A 1 95 ? -7.571 -10.059 7.868 1.00 67.31 95 ARG A O 1
ATOM 737 N N . LYS A 1 96 ? -9.645 -9.612 8.627 1.00 67.62 96 LYS A N 1
ATOM 738 C CA . LYS A 1 96 ? -10.035 -11.007 8.917 1.00 67.62 96 LYS A CA 1
ATOM 739 C C . LYS A 1 96 ? -9.054 -11.732 9.862 1.00 67.62 96 LYS A C 1
ATOM 741 O O . LYS A 1 96 ? -8.860 -12.931 9.738 1.00 67.62 96 LYS A O 1
ATOM 746 N N . GLY A 1 97 ? -8.433 -11.004 10.793 1.00 65.50 97 GLY A N 1
ATOM 747 C CA . GLY A 1 97 ? -7.454 -11.560 11.737 1.00 65.50 97 GLY A CA 1
ATOM 748 C C . GLY A 1 97 ? -6.014 -11.625 11.214 1.00 65.50 97 GLY A C 1
ATOM 749 O O . GLY A 1 97 ? -5.103 -11.848 12.004 1.00 65.50 97 GLY A O 1
ATOM 750 N N . GLU A 1 98 ? -5.775 -11.350 9.929 1.00 64.44 98 GLU A N 1
ATOM 751 C CA . GLU A 1 98 ? -4.431 -11.336 9.349 1.00 64.44 98 GLU A CA 1
ATOM 752 C C . GLU A 1 98 ? -3.862 -9.918 9.279 1.00 64.44 98 GLU A C 1
ATOM 754 O O . GLU A 1 98 ? -4.540 -8.978 8.850 1.00 64.44 98 GLU A O 1
ATOM 759 N N . ARG A 1 99 ? -2.590 -9.751 9.664 1.00 68.75 99 ARG A N 1
ATOM 760 C CA . ARG A 1 99 ? -1.861 -8.496 9.438 1.00 68.75 99 ARG A CA 1
ATOM 761 C C . ARG A 1 99 ? -1.647 -8.304 7.942 1.00 68.75 99 ARG A C 1
ATOM 763 O O . ARG A 1 99 ? -0.951 -9.089 7.301 1.00 68.75 99 ARG A O 1
ATOM 770 N N . LEU A 1 100 ? -2.215 -7.233 7.394 1.00 70.12 100 LEU A N 1
ATOM 771 C CA . LEU A 1 100 ? -2.083 -6.924 5.972 1.00 70.12 100 LEU A CA 1
ATOM 772 C C . LEU A 1 100 ? -0.691 -6.391 5.614 1.00 70.12 100 LEU A C 1
ATOM 774 O O . LEU A 1 100 ? -0.225 -6.560 4.486 1.00 70.12 100 LEU A O 1
ATOM 778 N N . ILE A 1 101 ? -0.024 -5.754 6.571 1.00 71.56 101 ILE A N 1
ATOM 779 C CA . ILE A 1 101 ? 1.256 -5.085 6.363 1.00 71.56 101 ILE A CA 1
ATOM 780 C C . ILE A 1 101 ? 2.375 -5.979 6.925 1.00 71.56 101 ILE A C 1
ATOM 782 O O . ILE A 1 101 ? 2.342 -6.308 8.114 1.00 71.56 101 ILE A O 1
ATOM 786 N N . PRO A 1 102 ? 3.370 -6.380 6.109 1.00 71.50 102 PRO A N 1
ATOM 787 C CA . PRO A 1 102 ? 4.565 -7.053 6.610 1.00 71.50 102 PRO A CA 1
ATOM 788 C C . PRO A 1 102 ? 5.282 -6.201 7.675 1.00 71.50 102 PRO A C 1
ATOM 790 O O . PRO A 1 102 ? 5.313 -4.978 7.527 1.00 71.50 102 PRO A O 1
ATOM 793 N N . PRO A 1 103 ? 5.910 -6.799 8.706 1.00 70.06 103 PRO A N 1
ATOM 794 C CA . PRO A 1 103 ? 6.566 -6.045 9.781 1.00 70.06 103 PRO A CA 1
ATOM 795 C C . PRO A 1 103 ? 7.573 -4.993 9.290 1.00 70.06 103 PRO A C 1
ATOM 797 O O . PRO A 1 103 ? 7.537 -3.852 9.737 1.00 70.06 103 PRO A O 1
ATOM 800 N N . SER A 1 104 ? 8.389 -5.326 8.288 1.00 70.00 104 SER A N 1
ATOM 801 C CA . SER A 1 104 ? 9.362 -4.394 7.700 1.00 70.00 104 SER A CA 1
ATOM 802 C C . SER A 1 104 ? 8.710 -3.197 7.000 1.00 70.00 104 SER A C 1
ATOM 804 O O . SER A 1 104 ? 9.211 -2.079 7.063 1.00 70.00 104 SER A O 1
ATOM 806 N N . SER A 1 105 ? 7.564 -3.399 6.348 1.00 71.44 105 SER A N 1
ATOM 807 C CA . SER A 1 105 ? 6.784 -2.313 5.747 1.00 71.44 105 SER A CA 1
ATOM 808 C C . SER A 1 105 ? 6.135 -1.434 6.817 1.00 71.44 105 SER A C 1
ATOM 810 O O . SER A 1 105 ? 6.010 -0.228 6.629 1.00 71.44 105 SER A O 1
ATOM 812 N N . PHE A 1 106 ? 5.722 -2.038 7.934 1.00 72.44 106 PHE A N 1
ATOM 813 C CA . PHE A 1 106 ? 5.123 -1.335 9.062 1.00 72.44 106 PHE A CA 1
ATOM 814 C C . PHE A 1 106 ? 6.120 -0.387 9.736 1.00 72.44 106 PHE A C 1
ATOM 816 O O . PHE A 1 106 ? 5.777 0.765 9.978 1.00 72.44 106 PHE A O 1
ATOM 823 N N . GLU A 1 107 ? 7.360 -0.823 9.959 1.00 72.88 107 GLU A N 1
ATOM 824 C CA . GLU A 1 107 ? 8.423 0.026 10.517 1.00 72.88 107 GLU A CA 1
ATOM 825 C C . GLU A 1 107 ? 8.692 1.264 9.652 1.00 72.88 107 GLU A C 1
ATOM 827 O O . GLU A 1 107 ? 8.766 2.375 10.174 1.00 72.88 107 GLU A O 1
ATOM 832 N N . ILE A 1 108 ? 8.742 1.099 8.324 1.00 74.06 108 ILE A N 1
ATOM 833 C CA . ILE A 1 108 ? 8.895 2.218 7.381 1.00 74.06 108 ILE A CA 1
ATOM 834 C C . ILE A 1 108 ? 7.722 3.200 7.510 1.00 74.06 108 ILE A C 1
ATOM 836 O O . ILE A 1 108 ? 7.931 4.409 7.582 1.00 74.06 108 ILE A O 1
ATOM 840 N N . LEU A 1 109 ? 6.488 2.694 7.580 1.00 73.56 109 LEU A N 1
ATOM 841 C CA . LEU A 1 109 ? 5.287 3.526 7.718 1.00 73.56 109 LEU A CA 1
ATOM 842 C C . LEU A 1 109 ? 5.253 4.282 9.051 1.00 73.56 109 LEU A C 1
ATOM 844 O O . LEU A 1 109 ? 4.872 5.450 9.079 1.00 73.56 109 LEU A O 1
ATOM 848 N N . VAL A 1 110 ? 5.664 3.641 10.147 1.00 73.94 110 VAL A N 1
ATOM 849 C CA . VAL A 1 110 ? 5.767 4.279 11.468 1.00 73.94 110 VAL A CA 1
ATOM 850 C C . VAL A 1 110 ? 6.859 5.348 11.471 1.00 73.94 110 VAL A C 1
ATOM 852 O O . VAL A 1 110 ? 6.633 6.439 11.996 1.00 73.94 110 VAL A O 1
ATOM 855 N N . GLY A 1 111 ? 8.005 5.080 10.839 1.00 75.06 111 GLY A N 1
ATOM 856 C CA . GLY A 1 111 ? 9.076 6.061 10.659 1.00 75.06 111 GLY A CA 1
ATOM 857 C C . GLY A 1 111 ? 8.600 7.308 9.912 1.00 75.06 111 GLY A C 1
ATOM 858 O O . GLY A 1 111 ? 8.745 8.418 10.418 1.00 75.06 111 GLY A O 1
ATOM 859 N N . LEU A 1 112 ? 7.941 7.131 8.762 1.00 72.69 112 LEU A N 1
ATOM 860 C CA . LEU A 1 112 ? 7.371 8.237 7.979 1.00 72.69 112 LEU A CA 1
ATOM 861 C C . LEU A 1 112 ? 6.300 9.021 8.749 1.00 72.69 112 LEU A C 1
ATOM 863 O O . LEU A 1 112 ? 6.241 10.246 8.672 1.00 72.69 112 LEU A O 1
ATOM 867 N N . LEU A 1 113 ? 5.456 8.333 9.520 1.00 70.69 113 LEU A N 1
ATOM 868 C CA . LEU A 1 113 ? 4.429 8.982 10.332 1.00 70.69 113 LEU A CA 1
ATOM 869 C C . LEU A 1 113 ? 5.020 9.781 11.505 1.00 70.69 113 LEU A C 1
ATOM 871 O O . LEU A 1 113 ? 4.439 10.781 11.914 1.00 70.69 113 LEU A O 1
ATOM 875 N N . THR A 1 114 ? 6.160 9.347 12.046 1.00 67.44 114 THR A N 1
ATOM 876 C CA . THR A 1 114 ? 6.857 10.033 13.145 1.00 67.44 114 THR A CA 1
ATOM 877 C C . THR A 1 114 ? 7.579 11.280 12.642 1.00 67.44 114 THR A C 1
ATOM 879 O O . THR A 1 114 ? 7.459 12.332 13.260 1.00 67.44 114 THR A O 1
ATOM 882 N N . LEU A 1 115 ? 8.237 11.190 11.481 1.00 68.19 115 LEU A N 1
ATOM 883 C CA . LEU A 1 115 ? 8.918 12.324 10.850 1.00 68.19 115 LEU A CA 1
ATOM 884 C C . LEU A 1 115 ? 7.956 13.460 10.481 1.00 68.19 115 LEU A C 1
ATOM 886 O O . LEU A 1 115 ? 8.281 14.621 10.709 1.00 68.19 115 LEU A O 1
ATOM 890 N N . ASN A 1 116 ? 6.759 13.136 9.981 1.00 59.59 116 ASN A N 1
ATOM 891 C CA . ASN A 1 116 ? 5.752 14.152 9.660 1.00 59.59 116 ASN A CA 1
ATOM 892 C C . ASN A 1 116 ? 5.271 14.940 10.892 1.00 59.59 116 ASN A C 1
ATOM 894 O O . ASN A 1 116 ? 4.914 16.098 10.759 1.00 59.59 116 ASN A O 1
ATOM 898 N N . LEU A 1 117 ? 5.299 14.352 12.093 1.00 57.78 117 LEU A N 1
ATOM 899 C CA . LEU A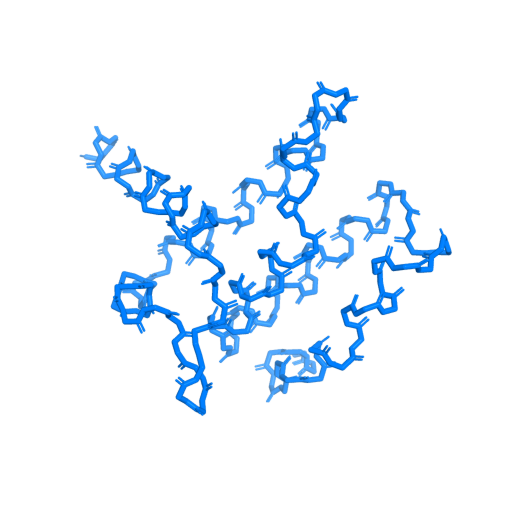 1 117 ? 4.856 15.020 13.327 1.00 57.78 117 LEU A CA 1
ATOM 900 C C . LEU A 1 117 ? 5.916 15.920 13.971 1.00 57.78 117 LEU A C 1
ATOM 902 O O . LEU A 1 117 ? 5.599 16.637 14.911 1.00 57.78 117 LEU A O 1
ATOM 906 N N . GLN A 1 118 ? 7.171 15.847 13.529 1.00 53.06 118 GLN A N 1
ATOM 907 C CA . GLN A 1 118 ? 8.244 16.731 14.000 1.00 53.06 118 GLN A CA 1
ATOM 908 C C . GLN A 1 118 ? 8.372 18.003 13.148 1.00 53.06 118 GLN A C 1
ATOM 910 O O . GLN A 1 118 ? 9.220 18.841 13.447 1.00 53.06 118 GLN A O 1
ATOM 915 N N . LEU A 1 119 ? 7.563 18.130 12.090 1.00 51.75 119 LEU A N 1
ATOM 916 C CA . LEU A 1 119 ? 7.581 19.241 11.135 1.00 51.75 119 LEU A CA 1
ATOM 917 C C . LEU A 1 119 ? 6.370 20.189 11.260 1.00 51.75 119 LEU A C 1
ATOM 919 O O . LEU A 1 119 ? 6.327 21.175 10.528 1.00 51.75 119 LEU A O 1
ATOM 923 N N . ASP A 1 120 ? 5.447 19.922 12.190 1.00 46.00 120 ASP A N 1
ATOM 924 C CA . ASP A 1 120 ? 4.314 20.782 12.581 1.00 46.00 120 ASP A CA 1
ATOM 925 C C . ASP A 1 120 ? 4.522 21.339 14.003 1.00 46.00 120 ASP A C 1
ATOM 927 O O . ASP A 1 120 ? 4.121 22.500 14.256 1.00 46.00 120 ASP A O 1
#

Foldseek 3Di:
DCCLQPVVVVVVCLVVCAPPPVQDDDVSLLVLLVSLLSNCNNPVLSSLLSLQSHQVVQLVDPPHDPVSNVSSLVSLVVSLPPPCNVVCLVVQVDDPNDRSHDPVSSVVSVVSSVVVVVVD

Organism: Lupinus albus (NCBI:txid3870)

InterPro domains:
  IPR019308 Transmembrane protein 214 [PTHR13448] (1-113)

Radius of gyration: 13.73 Å; Cα contacts (8 Å, |Δi|>4): 121; chains: 1; bounding box: 36×32×35 Å

Nearest PDB structures (foldseek):
  8s8k-assembly1_n  TM=4.720E-01  e=3.211E-01  Saccharomyces cerevisiae S288C
  5xbk-assembly1_D  TM=5.772E-01  e=1.869E+00  Homo sapiens
  1qbk-assembly1_B  TM=4.088E-01  e=9.832E+00  Homo sapiens

Solvent-accessible surface area (backbone atoms only — not comparable to full-atom values): 6772 Å² total; per-residue (Å²): 109,67,40,37,78,43,30,70,64,50,65,78,45,48,62,55,50,67,72,36,72,91,43,56,57,70,75,40,45,54,51,51,52,51,50,37,55,38,13,31,75,48,35,52,53,57,19,51,29,50,40,55,76,65,46,44,67,51,59,71,40,91,86,50,61,65,69,60,33,49,55,54,47,55,50,49,51,59,54,56,72,35,92,65,31,61,66,41,52,76,60,42,33,53,54,98,86,41,65,53,48,55,69,74,57,44,54,53,51,51,51,55,58,53,56,60,65,76,77,114